Protein AF-A0A7S2GGU4-F1 (afdb_monomer_lite)

InterPro domains:
  IPR020796 Origin recognition complex, subunit 5 [PTHR12705] (15-151)
  IPR047088 Origin recognition complex subunit 5, C-terminal [PF14630] (107-143)
  IPR048866 ORC5, lid domain [PF21639] (20-65)

Secondary structure (DSSP, 8-state):
----------PPPTTHHHHHHHHHHHHHHHTTT---HHHHHHHHHHHHHHHHHHHHTTSS-TT-HHHHHHHHHHHHHHHHHTTT-TTTT--HHHHTTTSSS-S-----HHHHHHHHHHHHHHHS-HHHHHHHH--S------------------

Sequence (154 aa):
MADGDSATAIKRPAHADAFEAFVGKVVDLFVDVCRDTHELRYQCRQLFPAYLQPALDGALAIDDVRGLDTAMHATFKSAIRRVYGRDGLQPEEETAAVSGSGASLQLPVQAQWLLLASYLASRLPARADVTLFSHAPRKPSRKGSGPRKTKLVA

Structure (mmCIF, N/CA/C/O backbone):
data_AF-A0A7S2GGU4-F1
#
_entry.id   AF-A0A7S2GGU4-F1
#
loop_
_atom_site.group_PDB
_atom_site.id
_atom_site.type_symbol
_atom_site.label_atom_id
_atom_site.label_alt_id
_atom_site.label_comp_id
_atom_site.label_asym_id
_atom_site.label_entity_id
_atom_site.label_seq_id
_atom_site.pdbx_PDB_ins_code
_atom_site.Cartn_x
_atom_site.Cartn_y
_atom_site.Cartn_z
_atom_site.occupancy
_atom_site.B_iso_or_equiv
_atom_site.auth_seq_id
_atom_site.auth_comp_id
_at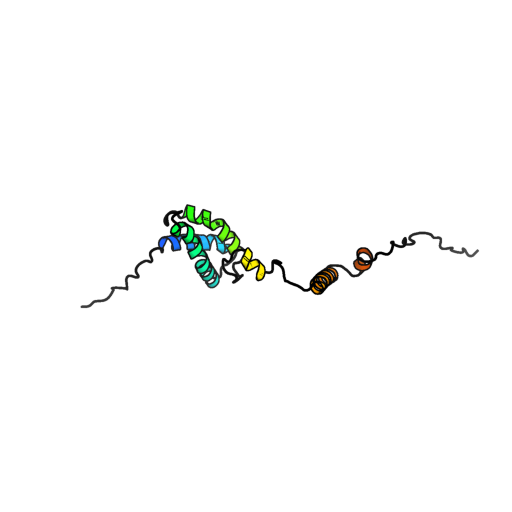om_site.auth_asym_id
_atom_site.auth_atom_id
_atom_site.pdbx_PDB_model_num
ATOM 1 N N . MET A 1 1 ? -15.805 -21.143 54.727 1.00 39.19 1 MET A N 1
ATOM 2 C CA . MET A 1 1 ? -15.132 -21.984 53.714 1.00 39.19 1 MET A CA 1
ATOM 3 C C . MET A 1 1 ? -15.358 -21.292 52.383 1.00 39.19 1 MET A C 1
ATOM 5 O O . MET A 1 1 ? -16.451 -21.391 51.853 1.00 39.19 1 MET A O 1
ATOM 9 N N . ALA A 1 2 ? -14.542 -20.264 52.145 1.00 42.22 2 ALA A N 1
ATOM 10 C CA . ALA A 1 2 ? -13.390 -20.272 51.226 1.00 42.22 2 ALA A CA 1
ATOM 11 C C . ALA A 1 2 ? -13.889 -19.876 49.823 1.00 42.22 2 ALA A C 1
ATOM 13 O O . ALA A 1 2 ? -14.567 -20.658 49.173 1.00 42.22 2 ALA A O 1
ATOM 14 N N . ASP A 1 3 ? -13.913 -18.578 49.521 1.00 45.31 3 ASP A N 1
ATOM 15 C CA . ASP A 1 3 ? -12.799 -17.798 48.944 1.00 45.31 3 ASP A CA 1
ATOM 16 C C . ASP A 1 3 ? -12.420 -18.260 47.535 1.00 45.31 3 ASP A C 1
ATOM 18 O O . ASP A 1 3 ? -11.967 -19.385 47.346 1.00 45.31 3 ASP A O 1
ATOM 22 N N . GLY A 1 4 ? -12.515 -17.325 46.584 1.00 49.12 4 GLY A N 1
ATOM 23 C CA . GLY A 1 4 ? -11.696 -17.348 45.375 1.00 49.12 4 GLY A CA 1
ATOM 24 C C . GLY A 1 4 ? -12.439 -17.563 44.062 1.00 49.12 4 GLY A C 1
ATOM 25 O O . GLY A 1 4 ? -12.258 -18.597 43.437 1.00 49.12 4 GLY A O 1
ATOM 26 N N . ASP A 1 5 ? -13.178 -16.555 43.593 1.00 43.56 5 ASP A N 1
ATOM 27 C CA . ASP A 1 5 ? -13.301 -16.345 42.141 1.00 43.56 5 ASP A CA 1
ATOM 28 C C . ASP A 1 5 ? -13.422 -14.850 41.799 1.00 43.56 5 ASP A C 1
ATOM 30 O O . ASP A 1 5 ? -14.307 -14.382 41.090 1.00 43.56 5 ASP A O 1
ATOM 34 N N . SER A 1 6 ? -12.512 -14.047 42.354 1.00 49.28 6 SER A N 1
ATOM 35 C CA . SER A 1 6 ? -12.197 -12.724 41.817 1.00 49.28 6 SER A CA 1
ATOM 36 C C . SER A 1 6 ? -11.213 -12.898 40.659 1.00 49.28 6 SER A C 1
ATOM 38 O O . SER A 1 6 ? -10.060 -12.470 40.724 1.00 49.28 6 SER A O 1
ATOM 40 N N . ALA A 1 7 ? -11.675 -13.557 39.590 1.00 49.94 7 ALA A N 1
ATOM 41 C CA . ALA A 1 7 ? -11.008 -13.526 38.301 1.00 49.94 7 ALA A CA 1
ATOM 42 C C . ALA A 1 7 ? -10.774 -12.053 37.956 1.00 49.94 7 ALA A C 1
ATOM 44 O O . ALA A 1 7 ? -11.713 -11.265 37.842 1.00 49.94 7 ALA A O 1
ATOM 45 N N . THR A 1 8 ? -9.499 -11.679 37.908 1.00 52.06 8 THR A N 1
ATOM 46 C CA . THR A 1 8 ? -8.987 -10.339 37.635 1.00 52.06 8 THR A CA 1
ATOM 47 C C . THR A 1 8 ? -9.872 -9.630 36.616 1.00 52.06 8 THR A C 1
ATOM 49 O O . THR A 1 8 ? -9.857 -9.990 35.440 1.00 52.06 8 THR A O 1
ATOM 52 N N . ALA A 1 9 ? -10.661 -8.650 37.061 1.00 55.81 9 ALA A N 1
ATOM 53 C CA . ALA A 1 9 ? -11.451 -7.809 36.178 1.00 55.81 9 ALA A CA 1
ATOM 54 C C . ALA A 1 9 ? -10.471 -7.015 35.308 1.00 55.81 9 ALA A C 1
ATOM 56 O O . ALA A 1 9 ? -9.973 -5.960 35.707 1.00 55.81 9 ALA A O 1
ATOM 57 N N . ILE A 1 10 ? -10.115 -7.576 34.151 1.00 66.31 10 ILE A N 1
ATOM 58 C CA . ILE A 1 10 ? -9.270 -6.924 33.159 1.00 66.31 10 ILE A CA 1
ATOM 59 C C . ILE A 1 10 ? -10.021 -5.656 32.770 1.00 66.31 10 ILE A C 1
ATOM 61 O O . ILE A 1 10 ? -11.070 -5.707 32.129 1.00 66.31 10 ILE A O 1
ATOM 65 N N . LYS A 1 11 ? -9.518 -4.513 33.239 1.00 74.25 11 LYS A N 1
ATOM 66 C CA . LYS A 1 11 ? -10.115 -3.209 32.978 1.00 74.25 11 LYS A CA 1
ATOM 67 C C . LYS A 1 11 ? -10.199 -3.036 31.462 1.00 74.25 11 LYS A C 1
ATOM 69 O O . LYS A 1 11 ? -9.166 -3.040 30.790 1.00 74.25 11 LYS A O 1
ATOM 74 N N . ARG A 1 12 ? -11.423 -2.939 30.931 1.00 72.94 12 ARG A N 1
ATOM 75 C CA . ARG A 1 12 ? -11.661 -2.809 29.488 1.00 72.94 12 ARG A CA 1
ATOM 76 C C . ARG A 1 12 ? -10.892 -1.577 28.984 1.00 72.94 12 ARG A C 1
ATOM 78 O O . ARG A 1 12 ? -11.016 -0.511 29.594 1.00 72.94 12 ARG A O 1
ATOM 85 N N . PRO A 1 13 ? -10.049 -1.708 27.945 1.00 79.81 13 PRO A N 1
ATOM 86 C CA . PRO A 1 13 ? -9.289 -0.575 27.439 1.00 79.81 13 PRO A CA 1
ATOM 87 C C . PRO A 1 13 ? -10.240 0.486 26.872 1.00 79.81 13 PRO A C 1
ATOM 89 O O . PRO A 1 13 ? -11.290 0.152 26.329 1.00 79.81 13 PRO A O 1
ATOM 92 N N . ALA A 1 14 ? -9.862 1.762 26.981 1.00 76.31 14 ALA A N 1
ATOM 93 C CA . ALA A 1 14 ? -10.722 2.901 26.635 1.00 76.31 14 ALA A CA 1
ATOM 94 C C . ALA A 1 14 ? -11.235 2.889 25.181 1.00 76.31 14 ALA A C 1
ATOM 96 O O . ALA A 1 14 ? -12.283 3.451 24.897 1.00 76.31 14 ALA A O 1
ATOM 97 N N . HIS A 1 15 ? -10.515 2.223 24.273 1.00 82.38 15 HIS A N 1
ATOM 98 C CA . HIS A 1 15 ? -10.855 2.126 22.850 1.00 82.38 15 HIS A CA 1
ATOM 99 C C . HIS A 1 15 ? -11.273 0.709 22.428 1.00 82.38 15 HIS A C 1
ATOM 101 O O . HIS A 1 15 ? -11.162 0.365 21.254 1.00 82.38 15 HIS A O 1
ATOM 107 N N . ALA A 1 16 ? -11.708 -0.136 23.371 1.00 85.94 16 ALA A N 1
ATOM 108 C CA . ALA A 1 16 ? -12.088 -1.522 23.085 1.00 85.94 16 ALA A CA 1
ATOM 109 C C . ALA A 1 16 ? -13.217 -1.616 22.050 1.00 85.94 16 ALA A C 1
ATOM 111 O O . ALA A 1 16 ? -13.122 -2.404 21.116 1.00 85.94 16 ALA A O 1
ATOM 112 N N . ASP A 1 17 ? -14.248 -0.787 22.203 1.00 86.19 17 ASP A N 1
ATOM 113 C CA . ASP A 1 17 ? -15.457 -0.851 21.375 1.00 86.19 17 ASP A CA 1
ATOM 114 C C . ASP A 1 17 ? -15.168 -0.366 19.947 1.00 86.19 17 ASP A C 1
ATOM 116 O O . ASP A 1 17 ? -15.562 -0.996 18.965 1.00 86.19 17 ASP A O 1
ATOM 120 N N . ALA A 1 18 ? -14.367 0.697 19.825 1.00 85.38 18 ALA A N 1
ATOM 121 C CA . ALA A 1 18 ? -13.870 1.180 18.541 1.00 85.38 18 ALA A CA 1
ATOM 122 C C . ALA A 1 18 ? -12.962 0.147 17.850 1.00 85.38 18 ALA A C 1
ATOM 124 O O . ALA A 1 18 ? -13.045 -0.030 16.636 1.00 85.38 18 ALA A O 1
ATOM 125 N N . PHE A 1 19 ? -12.116 -0.557 18.612 1.00 90.25 19 PHE A N 1
ATOM 126 C CA . PHE A 1 19 ? -11.257 -1.613 18.078 1.00 90.25 19 PHE A CA 1
ATOM 127 C C . PHE A 1 19 ? -12.062 -2.820 17.587 1.00 90.25 19 PHE A C 1
ATOM 129 O O . PHE A 1 19 ? -11.756 -3.356 16.529 1.00 90.25 19 PHE A O 1
ATOM 136 N N . GLU A 1 20 ? -13.106 -3.230 18.306 1.00 90.69 20 GLU A N 1
ATOM 137 C CA . GLU A 1 20 ? -13.967 -4.351 17.911 1.00 90.69 20 GLU A CA 1
ATOM 138 C C . GLU A 1 20 ? -14.696 -4.061 16.589 1.00 90.69 20 GLU A C 1
ATOM 140 O O . GLU A 1 20 ? -14.643 -4.867 15.656 1.00 90.69 20 GLU A O 1
ATOM 145 N N . ALA A 1 21 ? -15.275 -2.862 16.458 1.00 89.94 21 ALA A N 1
ATOM 146 C CA . ALA A 1 21 ? -15.903 -2.413 15.216 1.00 89.94 21 ALA A CA 1
ATOM 147 C C . ALA A 1 21 ? -14.899 -2.286 14.053 1.00 89.94 21 ALA A C 1
ATOM 149 O O . ALA A 1 21 ? -15.217 -2.627 12.912 1.00 89.94 21 ALA A O 1
ATOM 150 N N . PHE A 1 22 ? -13.682 -1.815 14.340 1.00 91.69 22 PHE A N 1
ATOM 151 C CA . PHE A 1 22 ? -12.592 -1.718 13.371 1.00 91.69 22 PHE A CA 1
ATOM 152 C C . PHE A 1 22 ? -12.135 -3.098 12.879 1.00 91.69 22 PHE A C 1
ATOM 154 O O . PHE A 1 22 ? -12.026 -3.311 11.674 1.00 91.69 22 PHE A O 1
ATOM 161 N N . VAL A 1 23 ? -11.904 -4.051 13.788 1.00 92.81 23 VAL A N 1
ATOM 162 C CA . VAL A 1 23 ? -11.443 -5.402 13.433 1.00 92.81 23 VAL A CA 1
ATOM 163 C C . VAL A 1 23 ? -12.462 -6.112 12.553 1.00 92.81 23 VAL A C 1
ATOM 165 O O . VAL A 1 23 ? -12.057 -6.709 11.559 1.00 92.81 23 VAL A O 1
ATOM 168 N N . GLY A 1 24 ? -13.760 -6.006 12.863 1.00 91.75 24 GLY A N 1
ATOM 169 C CA . GLY A 1 24 ? -14.815 -6.572 12.016 1.00 91.75 24 GLY A CA 1
ATOM 170 C C . GLY A 1 24 ? -14.694 -6.101 10.564 1.00 91.75 24 GLY A C 1
ATOM 1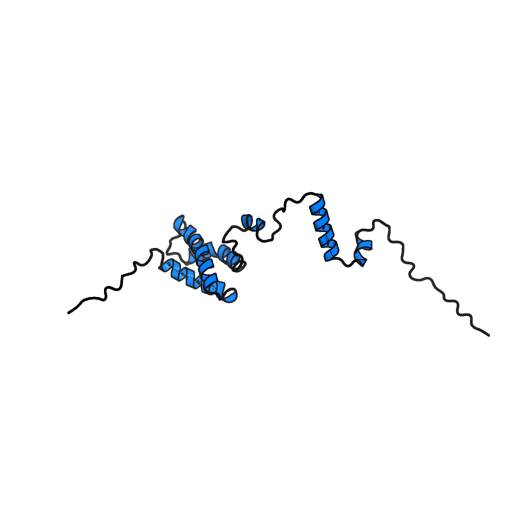71 O O . GLY A 1 24 ? -14.625 -6.915 9.647 1.00 91.75 24 GLY A O 1
ATOM 172 N N . LYS A 1 25 ? -14.523 -4.792 10.357 1.00 90.75 25 LYS A N 1
ATOM 173 C CA . LYS A 1 25 ? -14.368 -4.215 9.012 1.00 90.75 25 LYS A CA 1
ATOM 174 C C . LYS A 1 25 ? -13.068 -4.598 8.334 1.00 90.75 25 LYS A C 1
ATOM 176 O O . LYS A 1 25 ? -13.069 -4.851 7.135 1.00 90.75 25 LYS A O 1
ATOM 181 N N . VAL A 1 26 ? -11.955 -4.627 9.068 1.00 91.44 26 VAL A N 1
ATOM 182 C CA . VAL A 1 26 ? -10.668 -5.054 8.502 1.00 91.44 26 VAL A CA 1
ATOM 183 C C . VAL A 1 26 ? -10.763 -6.494 8.017 1.00 91.44 26 VAL A C 1
ATOM 185 O O . VAL A 1 26 ? -10.299 -6.788 6.921 1.00 91.44 26 VAL A O 1
ATOM 188 N N . VAL A 1 27 ? -11.393 -7.384 8.783 1.00 92.50 27 VAL A N 1
ATOM 189 C CA . VAL A 1 27 ? -11.592 -8.773 8.358 1.00 92.50 27 VAL A CA 1
ATOM 190 C C . VAL A 1 27 ? -12.459 -8.829 7.101 1.00 92.50 27 VAL A C 1
ATOM 192 O O . VAL A 1 27 ? -12.036 -9.448 6.127 1.00 92.50 27 VAL A O 1
ATOM 195 N N . ASP A 1 28 ? -13.594 -8.127 7.074 1.00 91.94 28 ASP A N 1
ATOM 196 C CA . ASP A 1 28 ? -14.484 -8.090 5.905 1.00 91.94 28 ASP A CA 1
ATOM 197 C C . ASP A 1 28 ? -13.783 -7.550 4.645 1.00 91.94 28 ASP A C 1
ATOM 199 O O . ASP A 1 28 ? -13.991 -8.055 3.545 1.00 91.94 28 ASP A O 1
ATOM 203 N N . LEU A 1 29 ? -12.912 -6.548 4.796 1.00 91.19 29 LEU A N 1
ATOM 204 C CA . LEU A 1 29 ? -12.159 -5.944 3.694 1.00 91.19 29 LEU A CA 1
ATOM 205 C C . LEU A 1 29 ? -10.986 -6.810 3.210 1.00 91.19 29 LEU A C 1
ATOM 207 O O . LEU A 1 29 ? -10.658 -6.789 2.024 1.00 91.19 29 LEU A O 1
ATOM 211 N N . PHE A 1 30 ? -10.314 -7.530 4.113 1.00 90.44 30 PHE A N 1
ATOM 212 C CA . PHE A 1 30 ? -9.076 -8.252 3.801 1.00 90.44 30 PHE A CA 1
ATOM 213 C C . PHE A 1 30 ? -9.292 -9.741 3.506 1.00 90.44 30 PHE A C 1
ATOM 215 O O . PHE A 1 30 ? -8.381 -10.356 2.956 1.00 90.44 30 PHE A O 1
ATOM 222 N N . VAL A 1 31 ? -10.458 -10.328 3.805 1.00 90.62 31 VAL A N 1
ATOM 223 C CA . VAL A 1 31 ? -10.714 -11.782 3.684 1.00 90.62 31 VAL A CA 1
ATOM 224 C C . VAL A 1 31 ? -10.448 -12.361 2.285 1.00 90.62 31 VAL A C 1
ATOM 226 O O . VAL A 1 31 ? -10.056 -13.530 2.153 1.00 90.62 31 VAL A O 1
ATOM 229 N N . ASP A 1 32 ? -10.619 -11.541 1.248 1.00 89.75 32 ASP A N 1
ATOM 230 C CA . ASP A 1 32 ? -10.389 -11.922 -0.147 1.00 89.75 32 ASP A CA 1
ATOM 231 C C . ASP A 1 32 ? -8.904 -11.919 -0.535 1.00 89.75 32 ASP A C 1
ATOM 233 O O . ASP A 1 32 ? -8.507 -12.625 -1.461 1.00 89.75 32 ASP A O 1
ATOM 237 N N . VAL A 1 33 ? -8.069 -11.153 0.176 1.00 90.88 33 VAL A N 1
ATOM 238 C CA . VAL A 1 33 ? -6.649 -10.944 -0.157 1.00 90.88 33 VAL A CA 1
ATOM 239 C C . VAL A 1 33 ? -5.714 -11.647 0.827 1.00 90.88 33 VAL A C 1
ATOM 241 O O . VAL A 1 33 ? -4.682 -12.175 0.419 1.00 90.88 33 VAL A O 1
ATOM 244 N N . CYS A 1 34 ? -6.062 -11.688 2.113 1.00 89.94 34 CYS A N 1
ATOM 245 C CA . CYS A 1 34 ? -5.237 -12.260 3.169 1.00 89.94 34 CYS A CA 1
ATOM 246 C C . CYS A 1 34 ? -6.083 -13.000 4.208 1.00 89.94 34 CYS A C 1
ATOM 248 O O . CYS A 1 34 ? -6.978 -12.438 4.834 1.00 89.94 34 CYS A O 1
ATOM 250 N N . ARG A 1 35 ? -5.741 -14.273 4.430 1.00 91.38 35 ARG A N 1
ATOM 251 C CA . ARG A 1 35 ? -6.349 -15.141 5.455 1.00 91.38 35 ARG A CA 1
ATOM 252 C C . ARG A 1 35 ? -5.364 -15.550 6.551 1.00 91.38 35 ARG A C 1
ATOM 254 O O . ARG A 1 35 ? -5.702 -16.353 7.415 1.00 91.38 35 ARG A O 1
ATOM 261 N N . ASP A 1 36 ? -4.143 -15.021 6.503 1.00 91.94 36 ASP A N 1
ATOM 262 C CA . ASP A 1 36 ? -3.129 -15.246 7.528 1.00 91.94 36 ASP A CA 1
ATOM 263 C C . ASP A 1 36 ? -3.404 -14.339 8.733 1.00 91.94 36 ASP A C 1
ATOM 265 O O . ASP A 1 36 ? -3.417 -13.111 8.631 1.00 91.94 36 ASP A O 1
ATOM 269 N N . THR A 1 37 ? -3.622 -14.953 9.894 1.00 90.88 37 THR A N 1
ATOM 270 C CA . THR A 1 37 ? -3.927 -14.245 11.139 1.00 90.88 37 THR A CA 1
ATOM 271 C C . THR A 1 37 ? -2.743 -13.440 11.661 1.00 90.88 37 THR A C 1
ATOM 273 O O . THR A 1 37 ? -2.948 -12.397 12.285 1.00 90.88 37 THR A O 1
ATOM 276 N N . HIS A 1 38 ? -1.507 -13.877 11.403 1.00 91.19 38 HIS A N 1
ATOM 277 C CA . HIS A 1 38 ? -0.318 -13.137 11.811 1.00 91.19 38 HIS A CA 1
ATOM 278 C C . HIS A 1 38 ? -0.184 -11.846 11.001 1.00 91.19 38 HIS A C 1
ATOM 280 O O . HIS A 1 38 ? 0.111 -10.787 11.561 1.00 91.19 38 HIS A O 1
ATOM 286 N N . GLU A 1 39 ? -0.460 -11.924 9.701 1.00 90.19 39 GLU A N 1
ATOM 287 C CA . GLU A 1 39 ? -0.425 -10.760 8.822 1.00 90.19 39 GLU A CA 1
ATOM 288 C C . GLU A 1 39 ? -1.577 -9.800 9.132 1.00 90.19 39 GLU A C 1
ATOM 290 O O . GLU A 1 39 ? -1.344 -8.616 9.348 1.00 90.19 39 GLU A O 1
ATOM 295 N N . LEU A 1 40 ? -2.805 -10.301 9.306 1.00 91.00 40 LEU A N 1
ATOM 296 C CA . LEU A 1 40 ? -3.936 -9.466 9.731 1.00 91.00 40 LEU A CA 1
ATOM 297 C C . LEU A 1 40 ? -3.654 -8.754 11.061 1.00 91.00 40 LEU A C 1
ATOM 299 O O . LEU A 1 40 ? -3.945 -7.569 11.208 1.00 91.00 40 LEU A O 1
ATOM 303 N N . ARG A 1 41 ? -3.020 -9.439 12.020 1.00 91.81 41 ARG A N 1
ATOM 304 C CA . ARG A 1 41 ? -2.598 -8.822 13.285 1.00 91.81 41 ARG A CA 1
ATOM 305 C C . ARG A 1 41 ? -1.583 -7.701 13.065 1.00 91.81 41 ARG A C 1
ATOM 307 O O . ARG A 1 41 ? -1.670 -6.670 13.735 1.00 91.81 41 ARG A O 1
ATOM 314 N N . TYR A 1 42 ? -0.619 -7.899 12.169 1.00 90.38 42 TYR A N 1
ATOM 315 C CA . TYR A 1 42 ? 0.347 -6.865 11.808 1.00 90.38 42 TYR A CA 1
ATOM 316 C C . TYR A 1 42 ? -0.348 -5.660 11.159 1.00 90.38 42 TYR A C 1
ATOM 318 O O . TYR A 1 42 ? -0.150 -4.535 11.618 1.00 90.38 42 TYR A O 1
ATOM 326 N N . GLN A 1 43 ? -1.232 -5.892 10.187 1.00 89.94 43 GLN A N 1
ATOM 327 C CA . GLN A 1 43 ? -1.991 -4.838 9.511 1.00 89.94 43 GLN A CA 1
ATOM 328 C C . GLN A 1 43 ? -2.865 -4.044 10.487 1.00 89.94 43 GLN A C 1
ATOM 330 O O . GLN A 1 43 ? -2.801 -2.816 10.507 1.00 89.94 43 GLN A O 1
ATOM 335 N N . CYS A 1 44 ? -3.599 -4.716 11.381 1.00 91.31 44 CYS A N 1
ATOM 336 C CA . CYS A 1 44 ? -4.380 -4.055 12.430 1.00 91.31 44 CYS A CA 1
ATOM 337 C C . CYS A 1 44 ? -3.511 -3.162 13.323 1.00 91.31 44 CYS A C 1
ATOM 339 O O . CYS A 1 44 ? -3.924 -2.064 13.686 1.00 91.31 44 CYS A O 1
ATOM 341 N N . ARG A 1 45 ? -2.291 -3.601 13.660 1.00 90.44 45 ARG A N 1
ATOM 342 C CA . ARG A 1 45 ? -1.361 -2.811 14.479 1.00 90.44 45 ARG A CA 1
ATOM 343 C C . ARG A 1 45 ? -0.900 -1.531 13.776 1.00 90.44 45 ARG A C 1
ATOM 345 O O . ARG A 1 45 ? -0.655 -0.544 14.462 1.00 90.44 45 ARG A O 1
ATOM 352 N N . GLN A 1 46 ? -0.779 -1.547 12.450 1.00 89.50 46 GLN A N 1
ATOM 353 C CA . GLN A 1 46 ? -0.408 -0.368 11.662 1.00 89.50 46 GLN A CA 1
ATOM 354 C C . GLN A 1 46 ? -1.606 0.562 11.435 1.00 89.50 46 GLN A C 1
ATOM 356 O O . GLN A 1 46 ? -1.504 1.768 11.632 1.00 89.50 46 GLN A O 1
ATOM 361 N N . LEU A 1 47 ? -2.750 -0.002 11.046 1.00 90.88 47 LEU A N 1
ATOM 362 C CA . LEU A 1 47 ? -3.943 0.737 10.625 1.00 90.88 47 LEU A CA 1
ATOM 363 C C . LEU A 1 47 ? -4.720 1.354 11.785 1.00 90.88 47 LEU A C 1
ATOM 365 O O . LEU A 1 47 ? -5.309 2.415 11.616 1.00 90.88 47 LEU A O 1
ATOM 369 N N . PHE A 1 48 ? -4.716 0.732 12.963 1.00 91.25 48 PHE A N 1
ATOM 370 C CA . PHE A 1 48 ? -5.525 1.210 14.081 1.00 91.25 48 PHE A CA 1
ATOM 371 C C . PHE A 1 48 ? -5.121 2.607 14.604 1.00 91.25 48 PHE A C 1
ATOM 373 O O . PHE A 1 48 ? -6.009 3.435 14.806 1.00 91.25 48 PHE A O 1
ATOM 380 N N . PRO A 1 49 ? -3.825 2.947 14.763 1.00 89.62 49 PRO A N 1
ATOM 381 C CA . PRO A 1 49 ? -3.415 4.317 15.077 1.00 89.62 49 PRO A CA 1
ATOM 382 C C . PRO A 1 49 ? -3.874 5.345 14.035 1.00 89.62 49 PRO A C 1
ATOM 384 O O . PRO A 1 49 ? -4.356 6.413 14.403 1.00 89.62 49 PRO A O 1
ATOM 387 N N . ALA A 1 50 ? -3.768 5.010 12.744 1.00 88.44 50 ALA A N 1
ATOM 388 C CA . ALA A 1 50 ? -4.230 5.872 11.655 1.00 88.44 50 ALA A CA 1
ATOM 389 C C . ALA A 1 50 ? -5.760 6.019 11.646 1.00 88.44 50 ALA A C 1
ATOM 391 O O . ALA A 1 50 ? -6.274 7.096 11.365 1.00 88.44 50 ALA A O 1
ATOM 392 N N . TYR A 1 51 ? -6.484 4.965 12.025 1.00 90.19 51 TYR A N 1
ATOM 393 C CA . TYR A 1 51 ? -7.934 4.992 12.175 1.00 90.19 51 TYR A CA 1
ATOM 394 C C . TYR A 1 51 ? -8.387 5.928 13.297 1.00 90.19 51 TYR A C 1
ATOM 396 O O . TYR A 1 51 ? -9.397 6.601 13.144 1.00 90.19 51 TYR A O 1
ATOM 404 N N . LEU A 1 52 ? -7.632 6.031 14.393 1.00 89.88 52 LEU A N 1
ATOM 405 C CA . LEU A 1 52 ? -7.968 6.921 15.508 1.00 89.88 52 LEU A CA 1
ATOM 406 C C . LEU A 1 52 ? -7.523 8.375 15.313 1.00 89.88 52 LEU A C 1
ATOM 408 O O . LEU A 1 52 ? -8.035 9.240 16.020 1.00 89.88 52 LEU A O 1
ATOM 412 N N . GLN A 1 53 ? -6.607 8.664 14.383 1.00 87.88 53 GLN A N 1
ATOM 413 C CA . GLN A 1 53 ? -6.107 10.026 14.130 1.00 87.88 53 GLN A CA 1
ATOM 414 C C . GLN A 1 53 ? -7.225 11.079 14.016 1.00 87.88 53 GLN A C 1
ATOM 416 O O . GLN A 1 53 ? -7.187 12.037 14.783 1.00 87.88 53 GLN A O 1
ATOM 421 N N . PRO A 1 54 ? -8.288 10.886 13.207 1.00 87.31 54 PRO A N 1
ATOM 422 C CA . PRO A 1 54 ? -9.353 11.884 13.077 1.00 87.31 54 PRO A CA 1
ATOM 423 C C . PRO A 1 54 ? -10.127 12.140 14.377 1.00 87.31 54 PRO A C 1
ATOM 425 O O . PRO A 1 54 ? -10.658 13.232 14.583 1.00 87.31 54 PRO A O 1
ATOM 428 N N . ALA A 1 55 ? -10.204 11.136 15.256 1.00 87.00 55 ALA A N 1
ATOM 429 C CA . ALA A 1 55 ? -10.841 11.275 16.559 1.00 87.00 55 ALA A CA 1
ATOM 430 C C . ALA A 1 55 ? -9.926 11.962 17.582 1.00 87.00 55 ALA A C 1
ATOM 432 O O . ALA A 1 55 ? -10.398 12.732 18.416 1.00 87.00 55 ALA A O 1
ATOM 433 N N . LEU A 1 56 ? -8.614 11.716 17.504 1.00 85.56 56 LEU A N 1
ATOM 434 C CA . LEU A 1 56 ? -7.612 12.393 18.331 1.00 85.56 56 LEU A CA 1
ATOM 435 C C . LEU A 1 56 ? -7.462 13.871 17.954 1.00 85.56 56 LEU A C 1
ATOM 437 O O . LEU A 1 56 ? -7.300 14.708 18.838 1.00 85.56 56 LEU A O 1
ATOM 441 N N . ASP A 1 57 ? -7.592 14.191 16.668 1.00 87.06 57 ASP A N 1
ATOM 442 C CA . ASP A 1 57 ? -7.560 15.562 16.149 1.00 87.06 57 ASP A CA 1
ATOM 443 C C . ASP A 1 57 ? -8.848 16.346 16.467 1.00 87.06 57 ASP A C 1
ATOM 445 O O . ASP A 1 57 ? -8.950 17.540 16.182 1.00 87.06 57 ASP A O 1
ATOM 449 N N . GLY A 1 58 ? -9.850 15.686 17.063 1.00 83.75 58 GLY A N 1
ATOM 450 C CA . GLY A 1 58 ? -11.132 16.285 17.436 1.00 83.75 58 GLY A CA 1
ATOM 451 C C . GLY A 1 58 ? -12.065 16.568 16.256 1.00 83.75 58 GLY A C 1
ATOM 452 O O . GLY A 1 58 ? -13.088 17.225 16.439 1.00 83.75 58 GLY A O 1
ATOM 453 N N . ALA A 1 59 ? -11.738 16.083 15.053 1.00 82.88 59 ALA A N 1
ATOM 454 C CA . ALA A 1 59 ? -12.566 16.255 13.860 1.00 82.88 59 ALA A CA 1
ATOM 455 C C . ALA A 1 59 ? -13.808 15.347 13.874 1.00 82.88 59 ALA A C 1
ATOM 457 O O . ALA A 1 59 ? -14.845 15.707 13.319 1.00 82.88 59 ALA A O 1
ATOM 458 N N . LEU A 1 60 ? -13.702 14.176 14.509 1.00 85.56 60 LEU A N 1
ATOM 459 C CA . LEU A 1 60 ? -14.756 13.166 14.610 1.00 85.56 60 LEU A CA 1
ATOM 460 C C . LEU A 1 60 ? -14.889 12.665 16.052 1.00 85.56 60 LEU A C 1
ATOM 462 O O . LEU A 1 60 ? -13.916 12.606 16.800 1.00 85.56 60 LEU A O 1
ATOM 466 N N . ALA A 1 61 ? -16.099 12.270 16.448 1.00 81.62 61 ALA A N 1
ATOM 467 C CA . ALA A 1 61 ? -16.290 11.553 17.704 1.00 81.62 61 ALA A CA 1
ATOM 468 C C . ALA A 1 61 ? -15.759 10.116 17.573 1.00 81.62 61 ALA A C 1
ATOM 470 O O . ALA A 1 61 ? -15.902 9.498 16.520 1.00 81.62 61 ALA A O 1
ATOM 471 N N . ILE A 1 62 ? -15.210 9.555 18.655 1.00 79.12 62 ILE A N 1
ATOM 472 C CA . ILE A 1 62 ? -14.757 8.148 18.698 1.00 79.12 62 ILE A CA 1
ATOM 473 C C . ILE A 1 62 ? -15.920 7.186 18.394 1.00 79.12 62 ILE A C 1
ATOM 475 O O . ILE A 1 62 ? -15.718 6.131 17.794 1.00 79.12 62 ILE A O 1
ATOM 479 N N . ASP A 1 63 ? -17.138 7.589 18.760 1.00 81.38 63 ASP A N 1
ATOM 480 C CA . ASP A 1 63 ? -18.364 6.819 18.551 1.00 81.38 63 ASP A CA 1
ATOM 481 C C . ASP A 1 63 ? -18.909 6.926 17.115 1.00 81.38 63 ASP A C 1
ATOM 483 O O . ASP A 1 63 ? -19.766 6.131 16.722 1.00 81.38 63 ASP A O 1
ATOM 487 N N . ASP A 1 64 ? -18.423 7.875 16.300 1.00 84.94 64 ASP A N 1
ATOM 488 C CA . ASP A 1 64 ? -18.836 8.005 14.898 1.00 84.94 64 ASP A CA 1
ATOM 489 C C . ASP A 1 64 ? -18.066 7.031 13.999 1.00 84.94 64 ASP A C 1
ATOM 491 O O . ASP A 1 64 ? -17.201 7.387 13.192 1.00 84.94 64 ASP A O 1
ATOM 495 N N . VAL A 1 65 ? -18.419 5.755 14.139 1.00 83.38 65 VAL A N 1
ATOM 496 C CA . VAL A 1 65 ? -17.778 4.652 13.422 1.00 83.38 65 VAL A CA 1
ATOM 497 C C . VAL A 1 65 ? -17.908 4.805 11.899 1.00 83.38 65 VAL A C 1
ATOM 499 O O . VAL A 1 65 ? -17.023 4.385 11.160 1.00 83.38 65 VAL A O 1
ATOM 502 N N . ARG A 1 66 ? -19.000 5.408 11.407 1.00 85.12 66 ARG A N 1
ATOM 503 C CA . ARG A 1 66 ? -19.222 5.599 9.964 1.00 85.12 66 ARG A CA 1
ATOM 504 C C . ARG A 1 66 ? -18.340 6.713 9.409 1.00 85.12 66 ARG A C 1
ATOM 506 O O . ARG A 1 66 ? -17.749 6.535 8.346 1.00 85.12 66 ARG A O 1
ATOM 513 N N . GLY A 1 67 ? -18.228 7.834 10.124 1.00 84.94 67 GLY A N 1
ATOM 514 C CA . GLY A 1 67 ? -17.330 8.924 9.747 1.00 84.94 67 GLY A CA 1
ATOM 515 C C . GLY A 1 67 ? -15.873 8.461 9.681 1.00 84.94 67 GLY A C 1
ATOM 516 O O . GLY A 1 67 ? -15.195 8.680 8.673 1.00 84.94 67 GLY A O 1
ATOM 517 N N . LEU A 1 68 ? -15.428 7.712 10.693 1.00 85.94 68 LEU A N 1
ATOM 518 C CA . LEU A 1 68 ? -14.081 7.135 10.757 1.00 85.94 68 LEU A CA 1
ATOM 519 C C . LEU A 1 68 ? -13.775 6.192 9.580 1.00 85.94 68 LEU A C 1
ATOM 521 O O . LEU A 1 68 ? -12.710 6.301 8.968 1.00 85.94 68 LEU A O 1
ATOM 525 N N . ASP A 1 69 ? -14.716 5.324 9.190 1.00 86.31 69 ASP A N 1
ATOM 526 C CA . ASP A 1 69 ? -14.524 4.446 8.026 1.00 86.31 69 ASP A CA 1
ATOM 527 C C . ASP A 1 69 ? -14.338 5.224 6.733 1.00 86.31 69 ASP A C 1
ATOM 529 O O . ASP A 1 69 ? -13.475 4.894 5.919 1.00 86.31 69 ASP A O 1
ATOM 533 N N . THR A 1 70 ? -15.175 6.242 6.522 1.00 88.44 70 THR A N 1
ATOM 534 C CA . THR A 1 70 ? -15.140 7.021 5.283 1.00 88.44 70 THR A CA 1
ATOM 535 C C . THR A 1 70 ? -13.830 7.787 5.148 1.00 88.44 70 THR A C 1
ATOM 537 O O . THR A 1 70 ? -13.261 7.820 4.057 1.00 88.44 70 THR A O 1
ATOM 540 N N . ALA A 1 71 ? -13.300 8.309 6.259 1.00 87.38 71 ALA A N 1
ATOM 541 C CA . ALA A 1 71 ? -11.989 8.947 6.304 1.00 87.38 71 ALA A CA 1
ATOM 542 C C . ALA A 1 71 ? -10.849 7.952 6.007 1.00 87.38 71 ALA A C 1
ATOM 544 O O . ALA A 1 71 ? -9.900 8.282 5.298 1.00 87.38 71 ALA A O 1
ATOM 545 N N . MET A 1 72 ? -10.958 6.713 6.499 1.00 89.06 72 MET A N 1
ATOM 546 C CA . MET A 1 72 ? -9.934 5.673 6.329 1.00 89.06 72 MET A CA 1
ATOM 547 C C . MET A 1 72 ? -10.052 4.827 5.065 1.00 89.06 72 MET A C 1
ATOM 549 O O . MET A 1 72 ? -9.134 4.068 4.748 1.00 89.06 72 MET A O 1
ATOM 553 N N . HIS A 1 73 ? -11.126 4.976 4.294 1.00 87.56 73 HIS A N 1
ATOM 554 C CA . HIS A 1 73 ? -11.379 4.160 3.110 1.00 87.56 73 HIS A CA 1
ATOM 555 C C . HIS A 1 73 ? -10.227 4.206 2.086 1.00 87.56 73 HIS A C 1
ATOM 557 O O . HIS A 1 73 ? -9.847 3.179 1.517 1.00 87.56 73 HIS A O 1
ATOM 563 N N . ALA A 1 74 ? -9.624 5.381 1.868 1.00 87.69 74 ALA A N 1
ATOM 564 C CA . ALA A 1 74 ? -8.470 5.524 0.977 1.00 87.69 74 ALA A CA 1
ATOM 565 C C . ALA A 1 74 ? -7.236 4.764 1.500 1.00 87.69 74 ALA A C 1
ATOM 567 O O . ALA A 1 74 ? -6.581 4.047 0.739 1.00 87.69 74 ALA A O 1
ATOM 568 N N . THR A 1 75 ? -6.970 4.866 2.803 1.00 87.81 75 THR A N 1
ATOM 569 C CA . THR A 1 75 ? -5.867 4.185 3.491 1.00 87.81 75 THR A CA 1
ATOM 570 C C . THR A 1 75 ? -6.023 2.669 3.424 1.00 87.81 75 THR A C 1
ATOM 572 O O . THR A 1 75 ? -5.079 1.974 3.052 1.00 87.81 75 THR A O 1
ATOM 575 N N . PHE A 1 76 ? -7.228 2.143 3.677 1.00 89.81 76 PHE A N 1
ATOM 576 C CA . PHE A 1 76 ? -7.510 0.712 3.540 1.00 89.81 76 PHE A CA 1
ATOM 577 C C . PHE A 1 76 ? -7.271 0.217 2.114 1.00 89.81 76 PHE A C 1
ATOM 579 O O . PHE A 1 76 ? -6.636 -0.817 1.916 1.00 89.81 76 PHE A O 1
ATOM 586 N N . LYS A 1 77 ? -7.707 0.974 1.101 1.00 88.88 77 LYS A N 1
ATOM 587 C CA . LYS A 1 77 ? -7.506 0.597 -0.303 1.00 88.88 77 LYS A CA 1
ATOM 588 C C . LYS A 1 77 ? -6.025 0.526 -0.697 1.00 88.88 77 LYS A C 1
ATOM 590 O O . LYS A 1 77 ? -5.667 -0.343 -1.492 1.00 88.88 77 LYS A O 1
ATOM 595 N N . SER A 1 78 ? -5.176 1.416 -0.172 1.00 86.81 78 SER A N 1
ATOM 596 C CA . SER A 1 78 ? -3.719 1.321 -0.370 1.00 86.81 78 SER A CA 1
ATOM 597 C C . SER A 1 78 ? -3.134 0.130 0.402 1.00 86.81 78 SER A C 1
ATOM 599 O O . SER A 1 78 ? -2.422 -0.685 -0.186 1.00 86.81 78 SER A O 1
ATOM 601 N N . ALA A 1 79 ? -3.525 -0.063 1.667 1.00 87.56 79 ALA A N 1
ATOM 602 C CA . ALA A 1 79 ? -3.041 -1.163 2.504 1.00 87.56 79 ALA A CA 1
ATOM 603 C C . ALA A 1 79 ? -3.360 -2.555 1.924 1.00 87.56 79 ALA A C 1
ATOM 605 O O . ALA A 1 79 ? -2.497 -3.430 1.912 1.00 87.56 79 ALA A O 1
ATOM 606 N N . ILE A 1 80 ? -4.549 -2.747 1.339 1.00 88.81 80 ILE A N 1
ATOM 607 C CA . ILE A 1 80 ? -4.940 -4.003 0.668 1.00 88.81 80 ILE A CA 1
ATOM 608 C C . ILE A 1 80 ? -4.019 -4.337 -0.519 1.00 88.81 80 ILE A C 1
ATOM 610 O O . ILE A 1 80 ? -3.799 -5.502 -0.837 1.00 88.81 80 ILE A O 1
ATOM 614 N N . ARG A 1 81 ? -3.433 -3.339 -1.189 1.00 86.94 81 ARG A N 1
ATOM 615 C CA . ARG A 1 81 ? -2.476 -3.585 -2.285 1.00 86.94 81 ARG A CA 1
ATOM 616 C C . ARG A 1 81 ? -1.086 -3.967 -1.779 1.00 86.94 81 ARG A C 1
ATOM 618 O O . ARG A 1 81 ? -0.273 -4.451 -2.560 1.00 86.94 81 ARG A O 1
ATOM 625 N N . ARG A 1 82 ? -0.820 -3.737 -0.492 1.00 83.62 82 ARG A N 1
ATOM 626 C CA . ARG A 1 82 ? 0.497 -3.822 0.143 1.00 83.62 82 ARG A CA 1
ATOM 627 C C . ARG A 1 82 ? 0.527 -4.802 1.322 1.00 83.62 82 ARG A C 1
ATOM 629 O O . ARG A 1 82 ? 1.467 -4.754 2.099 1.00 83.62 82 ARG A O 1
ATOM 636 N N . VAL A 1 83 ? -0.443 -5.717 1.445 1.00 85.31 83 VAL A N 1
ATOM 637 C CA . VAL A 1 83 ? -0.587 -6.602 2.625 1.00 85.31 83 VAL A CA 1
ATOM 638 C C . VAL A 1 83 ? 0.700 -7.342 2.991 1.00 85.31 83 VAL A C 1
ATOM 640 O O . VAL A 1 83 ? 0.992 -7.502 4.162 1.00 85.31 83 VAL A O 1
ATOM 643 N N . TYR A 1 84 ? 1.505 -7.749 2.009 1.00 85.31 84 TYR A N 1
ATOM 644 C CA . TYR A 1 84 ? 2.775 -8.446 2.254 1.00 85.31 84 TYR A CA 1
ATOM 645 C C . TYR A 1 84 ? 4.018 -7.567 2.046 1.00 85.31 84 TYR A C 1
ATOM 647 O O . TYR A 1 84 ? 5.144 -8.019 2.263 1.00 85.31 84 TYR A O 1
ATOM 655 N N . GLY A 1 85 ? 3.829 -6.314 1.628 1.00 76.62 85 GLY A N 1
ATOM 656 C CA . GLY A 1 85 ? 4.883 -5.312 1.583 1.00 76.62 85 GLY A CA 1
ATOM 657 C C . GLY A 1 85 ? 5.083 -4.789 2.996 1.00 76.62 85 GLY A C 1
ATOM 658 O O . GLY A 1 85 ? 4.270 -4.020 3.496 1.00 76.62 85 GLY A O 1
ATOM 659 N N . ARG A 1 86 ? 6.153 -5.207 3.675 1.00 72.25 86 ARG A N 1
ATOM 660 C CA . ARG A 1 86 ? 6.484 -4.777 5.050 1.00 72.25 86 ARG A CA 1
ATOM 661 C C . ARG A 1 86 ? 6.942 -3.312 5.142 1.00 72.25 86 ARG A C 1
ATOM 663 O O . ARG A 1 86 ? 7.667 -2.944 6.061 1.00 72.25 86 ARG A O 1
ATOM 670 N N . ASP A 1 87 ? 6.490 -2.489 4.209 1.00 66.69 87 ASP A N 1
ATOM 671 C CA . ASP A 1 87 ? 6.865 -1.092 4.027 1.00 66.69 87 ASP A CA 1
ATOM 672 C C . ASP A 1 87 ? 6.069 -0.161 4.971 1.00 66.69 87 ASP A C 1
ATOM 674 O O . ASP A 1 87 ? 6.310 1.042 5.022 1.00 66.69 87 ASP A O 1
ATOM 678 N N . GLY A 1 88 ? 5.135 -0.712 5.761 1.00 63.22 88 GLY A N 1
ATOM 679 C CA . GLY A 1 88 ? 4.265 0.039 6.670 1.00 63.22 88 GLY A CA 1
ATOM 680 C C . GLY A 1 88 ? 3.221 0.895 5.941 1.00 63.22 88 GLY A C 1
ATOM 681 O O . GLY A 1 88 ? 3.069 0.828 4.723 1.00 63.22 88 GLY A O 1
ATOM 682 N N . LEU A 1 89 ? 2.495 1.733 6.692 1.00 62.62 89 LEU A N 1
ATOM 683 C CA . LEU A 1 89 ? 1.574 2.751 6.142 1.00 62.62 89 LEU A CA 1
ATOM 684 C C . LEU A 1 89 ? 2.297 4.007 5.653 1.00 62.62 89 LEU A C 1
ATOM 686 O O . LEU A 1 89 ? 1.715 5.091 5.613 1.00 62.62 89 LEU A O 1
ATOM 690 N N . GLN A 1 90 ? 3.579 3.882 5.325 1.00 58.94 90 GLN A N 1
ATOM 691 C CA . GLN A 1 90 ? 4.330 5.010 4.820 1.00 58.94 90 GLN A CA 1
ATOM 692 C C . GLN A 1 90 ? 3.651 5.546 3.553 1.00 58.94 90 GLN A C 1
ATOM 694 O O . GLN A 1 90 ? 3.245 4.750 2.691 1.00 58.94 90 GLN A O 1
ATOM 699 N N . PRO A 1 91 ? 3.495 6.878 3.442 1.00 56.00 91 PRO A N 1
ATOM 700 C CA . PRO A 1 91 ? 2.902 7.483 2.266 1.00 56.00 91 PRO A CA 1
ATOM 701 C C . PRO A 1 91 ? 3.639 6.997 1.013 1.00 56.00 91 PRO A C 1
ATOM 703 O O . PRO A 1 91 ? 4.839 6.698 1.037 1.00 56.00 91 PRO A O 1
ATOM 706 N N . GLU A 1 92 ? 2.899 6.885 -0.093 1.00 53.09 92 GLU A N 1
ATOM 707 C CA . GLU A 1 92 ? 3.411 6.424 -1.394 1.00 53.09 92 GLU A CA 1
ATOM 708 C C . GLU A 1 92 ? 4.706 7.163 -1.804 1.00 53.09 92 GLU A C 1
ATOM 710 O O . GLU A 1 92 ? 5.523 6.607 -2.530 1.00 53.09 92 GLU A O 1
ATOM 715 N N . GLU A 1 93 ? 4.934 8.376 -1.286 1.00 49.94 93 GLU A N 1
ATOM 716 C CA . GLU A 1 93 ? 6.115 9.205 -1.545 1.00 49.94 93 GLU A CA 1
ATOM 717 C C . GLU A 1 93 ? 7.414 8.690 -0.896 1.00 49.94 93 GLU A C 1
ATOM 719 O O . GLU A 1 93 ? 8.449 8.685 -1.559 1.00 49.94 93 GLU A O 1
ATOM 724 N N . GLU A 1 94 ? 7.392 8.202 0.351 1.00 46.59 94 GLU A N 1
ATOM 725 C CA . GLU A 1 94 ? 8.603 7.661 1.007 1.00 46.59 94 GLU A CA 1
ATOM 726 C C . GLU A 1 94 ? 8.890 6.219 0.572 1.00 46.59 94 GLU A C 1
ATOM 728 O O . GLU A 1 94 ? 10.042 5.807 0.418 1.00 46.59 94 GLU A O 1
ATOM 733 N N . THR A 1 95 ? 7.836 5.461 0.274 1.00 45.75 95 THR A N 1
ATOM 734 C CA . THR A 1 95 ? 7.964 4.080 -0.215 1.00 45.75 95 THR A CA 1
ATOM 735 C C . THR A 1 95 ? 8.330 3.993 -1.688 1.00 45.75 95 THR A C 1
ATOM 737 O O . THR A 1 95 ? 8.799 2.943 -2.117 1.00 45.75 95 THR A O 1
ATOM 740 N N . ALA A 1 96 ? 8.234 5.076 -2.465 1.00 44.53 96 ALA A N 1
ATOM 741 C CA . ALA A 1 96 ? 8.730 5.099 -3.841 1.00 44.53 96 ALA A CA 1
ATOM 742 C C . ALA A 1 96 ? 10.246 4.817 -3.938 1.00 44.53 96 ALA A C 1
ATOM 744 O O . ALA A 1 96 ? 10.715 4.334 -4.971 1.00 44.53 96 ALA A O 1
ATOM 745 N N . ALA A 1 97 ? 11.002 5.051 -2.857 1.00 43.69 97 ALA A N 1
ATOM 746 C CA . ALA A 1 97 ? 12.426 4.729 -2.781 1.00 43.69 97 ALA A CA 1
ATOM 747 C C . ALA A 1 97 ? 12.713 3.225 -2.582 1.00 43.69 97 ALA A C 1
ATOM 749 O O . AL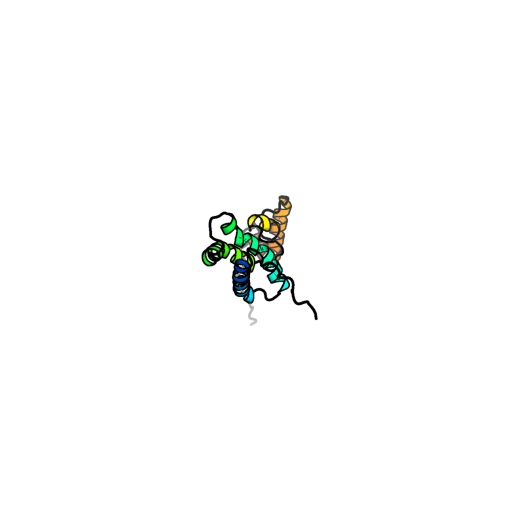A A 1 97 ? 13.771 2.751 -2.994 1.00 43.69 97 ALA A O 1
ATOM 750 N N . VAL A 1 98 ? 11.792 2.467 -1.971 1.00 48.19 98 VAL A N 1
ATOM 751 C CA . VAL A 1 98 ? 12.001 1.049 -1.597 1.00 48.19 98 VAL A CA 1
ATOM 752 C C . VAL A 1 98 ? 11.139 0.098 -2.436 1.00 48.19 98 VAL A C 1
ATOM 754 O O . VAL A 1 98 ? 11.593 -0.969 -2.846 1.00 48.19 98 VAL A O 1
ATOM 757 N N . SER A 1 99 ? 9.926 0.513 -2.789 1.00 45.88 99 SER A N 1
ATOM 758 C CA . SER A 1 99 ? 8.931 -0.274 -3.515 1.00 45.88 99 SER A CA 1
ATOM 759 C C . SER A 1 99 ? 8.978 0.024 -5.017 1.00 45.88 99 SER A C 1
ATOM 761 O O . SER A 1 99 ? 8.030 0.550 -5.585 1.00 45.88 99 SER A O 1
ATOM 763 N N . GLY A 1 100 ? 10.112 -0.278 -5.667 1.00 49.84 100 GLY A N 1
ATOM 764 C CA . GLY A 1 100 ? 10.234 -0.521 -7.121 1.00 49.84 100 GLY A CA 1
ATOM 765 C C . GLY A 1 100 ? 9.731 0.552 -8.102 1.00 49.84 100 GLY A C 1
ATOM 766 O O . GLY A 1 100 ? 9.796 0.347 -9.314 1.00 49.84 100 GLY A O 1
ATOM 767 N N . SER A 1 101 ? 9.245 1.691 -7.623 1.00 49.00 101 SER A N 1
ATOM 768 C CA . SER A 1 101 ? 8.566 2.703 -8.415 1.00 49.00 101 SER A CA 1
ATOM 769 C C . SER A 1 101 ? 9.499 3.878 -8.630 1.00 49.00 101 SER A C 1
ATOM 771 O O . SER A 1 101 ? 9.236 4.970 -8.152 1.00 49.00 101 SER A O 1
ATOM 773 N N . GLY A 1 102 ? 10.599 3.625 -9.347 1.00 48.97 102 GLY A N 1
ATOM 774 C CA . GLY A 1 102 ? 11.278 4.589 -10.222 1.00 48.97 102 GLY A CA 1
ATOM 775 C C . GLY A 1 102 ? 11.569 6.000 -9.696 1.00 48.97 102 GLY A C 1
ATOM 776 O O . GLY A 1 102 ? 11.801 6.886 -10.517 1.00 48.97 102 GLY A O 1
ATOM 777 N N . ALA A 1 103 ? 11.574 6.243 -8.385 1.00 51.69 103 ALA A N 1
ATOM 778 C CA . ALA A 1 103 ? 11.856 7.550 -7.815 1.00 51.69 103 ALA A CA 1
ATOM 779 C C . ALA A 1 103 ? 13.371 7.751 -7.790 1.00 51.69 103 ALA A C 1
ATOM 781 O O . ALA A 1 103 ? 14.058 7.531 -6.798 1.00 51.69 103 ALA A O 1
ATOM 782 N N . SER A 1 104 ? 13.886 8.112 -8.967 1.00 60.25 104 SER A N 1
ATOM 783 C CA . SER A 1 104 ? 15.217 8.665 -9.203 1.00 60.25 104 SER A CA 1
ATOM 784 C C . SER A 1 104 ? 16.358 7.889 -8.546 1.00 60.25 104 SER A C 1
ATOM 786 O O . SER A 1 104 ? 17.041 8.397 -7.657 1.00 60.25 104 SER A O 1
ATOM 788 N N . LEU A 1 105 ? 16.638 6.682 -9.047 1.00 72.06 105 LEU A N 1
ATOM 789 C CA . LEU A 1 105 ? 17.978 6.124 -8.879 1.00 72.06 105 LEU A CA 1
ATOM 790 C C . LEU A 1 105 ? 18.969 7.141 -9.461 1.00 72.06 105 LEU A C 1
ATOM 792 O O . LEU A 1 105 ? 18.989 7.373 -10.672 1.00 72.06 105 LEU A O 1
ATOM 796 N N . GLN A 1 106 ? 19.755 7.788 -8.598 1.00 79.75 106 GLN A N 1
ATOM 797 C CA . GLN A 1 106 ? 20.812 8.701 -9.022 1.00 79.75 106 GLN A CA 1
ATOM 798 C C . GLN A 1 106 ? 21.936 7.880 -9.654 1.00 79.75 106 GLN A C 1
ATOM 800 O O . GLN A 1 106 ? 22.880 7.438 -9.005 1.00 79.75 106 GLN A O 1
ATOM 805 N N . LEU A 1 107 ? 21.779 7.621 -10.946 1.00 83.56 107 LEU A N 1
ATOM 806 C CA . LEU A 1 107 ? 22.724 6.878 -11.761 1.00 83.56 107 LEU A CA 1
ATOM 807 C C . LEU A 1 107 ? 23.659 7.862 -12.470 1.00 83.56 107 LEU A C 1
ATOM 809 O O . LEU A 1 107 ? 23.180 8.876 -12.993 1.00 83.56 107 LEU A O 1
ATOM 813 N N . PRO A 1 108 ? 24.963 7.550 -12.576 1.00 93.44 108 PRO A N 1
ATOM 814 C CA . PRO A 1 108 ? 25.846 8.230 -13.514 1.00 93.44 108 PRO A CA 1
ATOM 815 C C . PRO A 1 108 ? 25.241 8.235 -14.923 1.00 93.44 108 PRO A C 1
ATOM 817 O O . PRO A 1 108 ? 24.584 7.271 -15.320 1.00 93.44 108 PRO A O 1
ATOM 820 N N . VAL A 1 109 ? 25.492 9.288 -15.704 1.00 93.12 109 VAL A N 1
ATOM 821 C CA . VAL A 1 109 ? 24.864 9.478 -17.028 1.00 93.12 109 VAL A CA 1
ATOM 822 C C . VAL A 1 109 ? 25.051 8.251 -17.931 1.00 93.12 109 VAL A C 1
ATOM 824 O O . VAL A 1 109 ? 24.107 7.790 -18.563 1.00 93.12 109 VAL A O 1
ATOM 827 N N . GLN A 1 110 ? 26.242 7.651 -17.950 1.00 95.75 110 GLN A N 1
ATOM 828 C CA . GLN A 1 110 ? 26.529 6.458 -18.754 1.00 95.75 110 GLN A CA 1
ATOM 829 C C . GLN A 1 110 ? 25.756 5.226 -18.267 1.00 95.75 110 GLN A C 1
ATOM 831 O O . GLN A 1 110 ? 25.328 4.409 -19.079 1.00 95.75 110 GLN A O 1
ATOM 836 N N . ALA A 1 111 ? 25.541 5.103 -16.956 1.00 94.12 111 ALA A N 1
ATOM 837 C CA . ALA A 1 111 ? 24.769 4.008 -16.382 1.00 94.12 111 ALA A CA 1
ATOM 838 C C . ALA A 1 111 ? 23.282 4.109 -16.757 1.00 94.12 111 ALA A C 1
ATOM 840 O O . ALA A 1 111 ? 22.659 3.083 -17.018 1.00 94.12 111 ALA A O 1
ATOM 841 N N . GLN A 1 112 ? 22.732 5.325 -16.872 1.00 92.69 112 GLN A N 1
ATOM 842 C CA . GLN A 1 112 ? 21.367 5.540 -17.372 1.00 92.69 112 GLN A CA 1
ATOM 843 C C . GLN A 1 112 ? 21.219 5.026 -18.812 1.00 92.69 112 GLN A C 1
ATOM 845 O O . GLN A 1 112 ? 20.300 4.263 -19.111 1.00 92.69 112 GLN A O 1
ATOM 850 N N . TRP A 1 113 ? 22.165 5.375 -19.693 1.00 95.31 113 TRP A N 1
ATOM 851 C CA . TRP A 1 113 ? 22.159 4.911 -21.084 1.00 95.31 113 TRP A CA 1
ATOM 852 C C . TRP A 1 113 ? 22.370 3.403 -21.208 1.00 95.31 113 TRP A C 1
ATOM 854 O O . TRP A 1 113 ? 21.683 2.762 -21.999 1.00 95.31 113 TRP A O 1
ATOM 864 N N . LEU A 1 114 ? 23.274 2.816 -20.417 1.00 95.56 114 LEU A N 1
ATOM 865 C CA . LEU A 1 114 ? 23.494 1.367 -20.416 1.00 95.56 114 LEU A CA 1
ATOM 866 C C . LEU A 1 114 ? 22.269 0.594 -19.920 1.00 95.56 114 LEU A C 1
ATOM 868 O O . LEU A 1 114 ? 21.948 -0.449 -20.485 1.00 95.56 114 LEU A O 1
ATOM 872 N N . LEU A 1 115 ? 21.567 1.104 -18.906 1.00 93.81 115 LEU A N 1
ATOM 873 C CA . LEU A 1 115 ? 20.336 0.494 -18.405 1.00 93.81 115 LEU A CA 1
ATOM 874 C C . LEU A 1 115 ? 19.213 0.544 -19.451 1.00 93.81 115 LEU A C 1
ATOM 876 O O . LEU A 1 115 ? 18.506 -0.440 -19.656 1.00 93.81 115 LEU A O 1
ATOM 880 N N . LEU A 1 116 ? 19.073 1.669 -20.158 1.00 93.81 116 LEU A N 1
ATOM 881 C CA . LEU A 1 116 ? 18.125 1.785 -21.268 1.00 93.81 116 LEU A CA 1
ATOM 882 C C . LEU A 1 116 ? 18.497 0.850 -22.427 1.00 93.81 116 LEU A C 1
ATOM 884 O O . LEU A 1 116 ? 17.629 0.166 -22.967 1.00 93.81 116 LEU A O 1
ATOM 888 N N . ALA A 1 117 ? 19.780 0.776 -22.789 1.00 95.56 117 ALA A N 1
ATOM 889 C CA . ALA A 1 117 ? 20.258 -0.095 -23.858 1.00 95.56 117 ALA A CA 1
ATOM 890 C C . ALA A 1 117 ? 20.049 -1.582 -23.532 1.00 95.56 117 ALA A C 1
ATOM 892 O O . ALA A 1 117 ? 19.591 -2.333 -24.392 1.00 95.56 117 ALA A O 1
ATOM 893 N N . SER A 1 118 ? 20.324 -2.011 -22.296 1.00 96.19 118 SER A N 1
ATOM 894 C CA . SER A 1 118 ? 20.109 -3.399 -2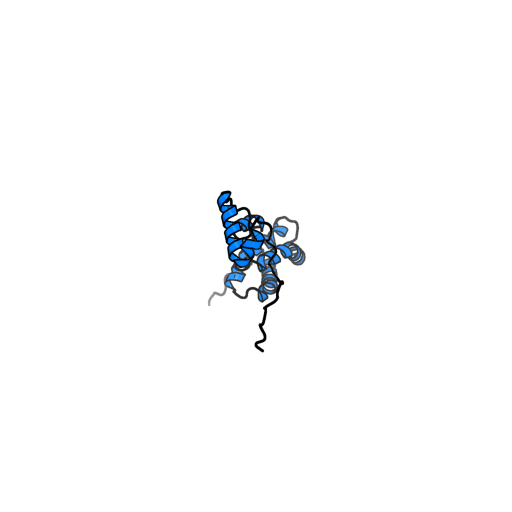1.869 1.00 96.19 118 SER A CA 1
ATOM 895 C C . SER A 1 118 ? 18.624 -3.766 -21.839 1.00 96.19 118 SER A C 1
ATOM 897 O O . SER A 1 118 ? 18.252 -4.859 -22.267 1.00 96.19 118 SER A O 1
ATOM 899 N N . TYR A 1 119 ? 17.760 -2.836 -21.422 1.00 95.56 119 TYR A N 1
ATOM 900 C CA . TYR A 1 119 ? 16.313 -3.016 -21.478 1.00 95.56 119 TYR A CA 1
ATOM 901 C C . TYR A 1 119 ? 15.809 -3.174 -22.919 1.00 95.56 119 TYR A C 1
ATOM 903 O O . TYR A 1 119 ? 15.040 -4.095 -23.209 1.00 95.56 119 TYR A O 1
ATOM 911 N N . LEU A 1 120 ? 16.273 -2.318 -23.837 1.00 95.50 120 LEU A N 1
ATOM 912 C CA . LEU A 1 120 ? 15.939 -2.420 -25.259 1.00 95.50 120 LEU A CA 1
ATOM 913 C C . LEU A 1 120 ? 16.435 -3.744 -25.851 1.00 95.50 120 LEU A C 1
ATOM 915 O O . LEU A 1 120 ? 15.652 -4.437 -26.494 1.00 95.50 120 LEU A O 1
ATOM 919 N N . ALA A 1 121 ? 17.675 -4.142 -25.565 1.00 95.44 121 ALA A N 1
ATOM 920 C CA . ALA A 1 121 ? 18.239 -5.411 -26.025 1.00 95.44 121 ALA A CA 1
ATOM 921 C C . ALA A 1 121 ? 17.492 -6.640 -25.473 1.00 95.44 121 ALA A C 1
ATOM 923 O O . ALA A 1 121 ? 17.388 -7.657 -26.151 1.00 95.44 121 ALA A O 1
ATOM 924 N N . SER A 1 122 ? 16.949 -6.557 -24.254 1.00 97.50 122 SER A N 1
ATOM 925 C CA . SER A 1 122 ? 16.184 -7.649 -23.644 1.00 97.50 122 SER A CA 1
ATOM 926 C C . SER A 1 122 ? 14.778 -7.796 -24.232 1.00 97.50 122 SER A C 1
ATOM 928 O O . SER A 1 122 ? 14.279 -8.916 -24.345 1.00 97.50 122 SER A O 1
ATOM 930 N N . ARG A 1 123 ? 14.119 -6.685 -24.586 1.00 96.19 123 ARG A N 1
ATOM 931 C CA . ARG A 1 123 ? 12.732 -6.699 -25.079 1.00 96.19 123 ARG A CA 1
ATOM 932 C C . ARG A 1 123 ? 12.613 -6.780 -26.595 1.00 96.19 123 ARG A C 1
ATOM 934 O O . ARG A 1 123 ? 11.573 -7.217 -27.089 1.00 96.19 123 ARG A O 1
ATOM 941 N N . LEU A 1 124 ? 13.627 -6.336 -27.331 1.00 94.50 124 LEU A N 1
ATOM 942 C CA . LEU A 1 124 ? 13.595 -6.299 -28.787 1.00 94.50 124 LEU A CA 1
ATOM 943 C C . LEU A 1 124 ? 14.289 -7.530 -29.387 1.00 94.50 124 LEU A C 1
ATOM 945 O O . LEU A 1 124 ? 15.344 -7.946 -28.916 1.00 94.50 124 LEU A O 1
ATOM 949 N N . PRO A 1 125 ? 13.729 -8.126 -30.454 1.00 94.12 125 PRO A N 1
ATOM 950 C CA . PRO A 1 125 ? 14.422 -9.174 -31.187 1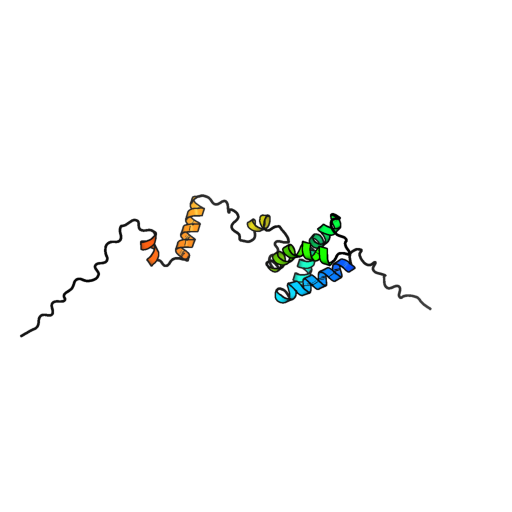.00 94.12 125 PRO A CA 1
ATOM 951 C C . PRO A 1 125 ? 15.593 -8.576 -31.977 1.00 94.12 125 PRO A C 1
ATOM 953 O O . PRO A 1 125 ? 15.432 -7.542 -32.620 1.00 94.12 125 PRO A O 1
ATOM 956 N N . ALA A 1 126 ? 16.716 -9.294 -32.072 1.00 92.50 126 ALA A N 1
ATOM 957 C CA . ALA A 1 126 ? 17.944 -8.825 -32.740 1.00 92.50 126 ALA A CA 1
ATOM 958 C C . ALA A 1 126 ? 17.761 -8.347 -34.202 1.00 92.50 126 ALA A C 1
ATOM 960 O O . ALA A 1 126 ? 18.557 -7.582 -34.737 1.00 92.50 126 ALA A O 1
ATOM 961 N N . ARG A 1 127 ? 16.696 -8.783 -34.892 1.00 90.12 127 ARG A N 1
ATOM 962 C CA . ARG A 1 127 ? 16.377 -8.327 -36.261 1.00 90.12 127 ARG A CA 1
ATOM 963 C C . ARG A 1 127 ? 15.861 -6.885 -36.307 1.00 90.12 127 ARG A C 1
ATOM 965 O O . ARG A 1 127 ? 15.956 -6.249 -37.356 1.00 90.12 127 ARG A O 1
ATOM 972 N N . ALA A 1 128 ? 15.287 -6.398 -35.208 1.00 89.94 128 ALA A N 1
ATOM 973 C CA . ALA A 1 128 ? 14.772 -5.040 -35.094 1.00 89.94 128 ALA A CA 1
ATOM 974 C C . ALA A 1 128 ? 15.902 -4.008 -34.958 1.00 89.94 128 ALA A C 1
ATOM 976 O O . ALA A 1 128 ? 15.715 -2.862 -35.366 1.00 89.94 128 ALA A O 1
ATOM 977 N N . ASP A 1 129 ? 17.083 -4.415 -34.485 1.00 92.06 129 ASP A N 1
ATOM 978 C CA . ASP A 1 129 ? 18.212 -3.512 -34.234 1.00 92.06 129 ASP A CA 1
ATOM 979 C C . ASP A 1 129 ? 18.616 -2.735 -35.485 1.00 92.06 129 ASP A C 1
ATOM 981 O O . ASP A 1 129 ? 18.759 -1.515 -35.453 1.00 92.06 129 ASP A O 1
ATOM 985 N N . VAL A 1 130 ? 18.712 -3.420 -36.629 1.00 89.19 130 VAL A N 1
ATOM 986 C CA . VAL A 1 130 ? 19.059 -2.773 -37.902 1.00 89.19 130 VAL A CA 1
ATOM 987 C C . VAL A 1 130 ? 17.993 -1.754 -38.296 1.00 89.19 130 VAL A C 1
ATOM 989 O O . VAL A 1 130 ? 18.315 -0.684 -38.793 1.00 89.19 130 VAL A O 1
ATOM 992 N N . THR A 1 131 ? 16.714 -2.045 -38.074 1.00 88.62 131 THR A N 1
ATOM 993 C CA . THR A 1 131 ? 15.643 -1.107 -38.439 1.00 88.62 131 THR A CA 1
ATOM 994 C C . THR A 1 131 ? 15.531 0.091 -37.505 1.00 88.62 131 THR A C 1
ATOM 996 O O . THR A 1 131 ? 15.094 1.143 -37.957 1.00 88.62 131 THR A O 1
ATOM 999 N N . LEU A 1 132 ? 15.900 -0.070 -36.233 1.00 89.50 132 LEU A N 1
ATOM 1000 C CA . LEU A 1 132 ? 15.723 0.945 -35.195 1.00 89.50 132 LEU A CA 1
ATOM 1001 C C . LEU A 1 132 ? 16.963 1.825 -35.018 1.00 89.50 132 LEU A C 1
ATOM 1003 O O . LEU A 1 132 ? 16.825 3.026 -34.817 1.00 89.50 132 LEU A O 1
ATOM 1007 N N . PHE A 1 133 ? 18.160 1.240 -35.109 1.00 91.81 133 PHE A N 1
ATOM 1008 C CA . PHE A 1 133 ? 19.415 1.923 -34.787 1.00 91.81 133 PHE A CA 1
ATOM 1009 C C . PHE A 1 133 ? 20.298 2.210 -36.005 1.00 91.81 133 PHE A C 1
ATOM 1011 O O . PHE A 1 133 ? 21.287 2.932 -35.874 1.00 91.81 133 PHE A O 1
ATOM 1018 N N . SER A 1 134 ? 19.986 1.680 -37.196 1.00 90.19 134 SER A N 1
ATOM 1019 C CA . SER A 1 134 ? 20.754 2.057 -38.386 1.00 90.19 134 SER A CA 1
ATOM 1020 C C . SER A 1 134 ? 20.291 3.409 -38.935 1.00 90.19 134 SER A C 1
ATOM 1022 O O . SER A 1 134 ? 19.129 3.612 -39.271 1.00 90.19 134 SER A O 1
ATOM 1024 N N . HIS A 1 135 ? 21.240 4.332 -39.076 1.00 81.38 135 HIS A N 1
ATOM 1025 C CA . HIS A 1 135 ? 21.048 5.603 -39.783 1.00 81.38 135 HIS A CA 1
ATOM 1026 C C . HIS A 1 135 ? 21.148 5.465 -41.309 1.00 81.38 135 HIS A C 1
ATOM 1028 O O . HIS A 1 135 ? 20.997 6.443 -42.043 1.00 81.38 135 HIS A O 1
ATOM 1034 N N . ALA A 1 136 ? 21.440 4.261 -41.804 1.00 78.50 136 ALA A N 1
ATOM 1035 C CA . ALA A 1 136 ? 21.623 4.027 -43.222 1.00 78.50 136 ALA A CA 1
ATOM 1036 C C . ALA A 1 136 ? 20.266 4.049 -43.946 1.00 78.50 136 ALA A C 1
ATOM 1038 O O . ALA A 1 136 ? 19.321 3.389 -43.500 1.00 78.50 136 ALA A O 1
ATOM 1039 N N . PRO A 1 137 ? 20.151 4.741 -45.096 1.00 67.62 137 PRO A N 1
ATOM 1040 C CA . PRO A 1 137 ? 18.946 4.665 -45.906 1.00 67.62 137 PRO A CA 1
ATOM 1041 C C . PRO A 1 137 ? 18.708 3.202 -46.286 1.00 67.62 137 PRO A C 1
ATOM 1043 O O . PRO A 1 137 ? 19.621 2.516 -46.758 1.00 67.62 137 PRO A O 1
ATOM 1046 N N . ARG A 1 138 ? 17.483 2.708 -46.056 1.00 65.88 138 ARG A N 1
ATOM 1047 C CA . ARG A 1 138 ? 17.114 1.325 -46.386 1.00 65.88 138 ARG A CA 1
ATOM 1048 C C . ARG A 1 138 ? 17.413 1.101 -47.863 1.00 65.88 138 ARG A C 1
ATOM 1050 O O . ARG A 1 138 ? 16.732 1.647 -48.729 1.00 65.88 138 ARG A O 1
ATOM 1057 N N . LYS A 1 139 ? 18.442 0.301 -48.154 1.00 67.31 139 LYS A N 1
ATOM 1058 C CA . LYS A 1 139 ? 18.760 -0.082 -49.529 1.00 67.31 139 LYS A CA 1
ATOM 1059 C C . LYS A 1 139 ? 17.523 -0.807 -50.068 1.00 67.31 139 LYS A C 1
ATOM 1061 O O . LYS A 1 139 ? 17.079 -1.752 -49.407 1.00 67.31 139 LYS A O 1
ATOM 1066 N N . PRO A 1 140 ? 16.928 -0.375 -51.195 1.00 62.00 140 PRO A N 1
ATOM 1067 C CA . PRO A 1 140 ? 15.724 -1.008 -51.703 1.00 62.00 140 PRO A CA 1
ATOM 1068 C C . PRO A 1 140 ? 16.022 -2.491 -51.902 1.00 62.00 140 PRO A C 1
ATOM 1070 O O . PRO A 1 140 ? 16.923 -2.869 -52.654 1.00 62.00 140 PRO A O 1
ATOM 1073 N N . SER A 1 141 ? 15.303 -3.331 -51.156 1.00 63.09 141 SER A N 1
ATOM 1074 C CA . SER A 1 141 ? 15.346 -4.775 -51.332 1.00 63.09 141 SER A CA 1
ATOM 1075 C C . SER A 1 141 ? 15.025 -5.042 -52.796 1.00 63.09 141 SER A C 1
ATOM 1077 O O . SER A 1 141 ? 13.911 -4.755 -53.233 1.00 63.09 141 SER A O 1
ATOM 1079 N N . ARG A 1 142 ? 15.986 -5.582 -53.554 1.00 64.31 142 ARG A N 1
ATOM 1080 C CA . ARG A 1 142 ? 15.766 -6.084 -54.915 1.00 64.31 142 ARG A CA 1
ATOM 1081 C C . ARG A 1 142 ? 14.765 -7.237 -54.844 1.00 64.31 142 ARG A C 1
ATOM 1083 O O . ARG A 1 142 ? 15.147 -8.400 -54.773 1.00 64.31 142 ARG A O 1
ATOM 1090 N N . LYS A 1 143 ? 13.476 -6.912 -54.818 1.00 57.00 143 LYS A N 1
ATOM 1091 C CA . LYS A 1 143 ? 12.386 -7.876 -54.878 1.00 57.00 143 LYS A CA 1
ATOM 1092 C C . LYS A 1 143 ? 11.734 -7.732 -56.244 1.00 57.00 143 LYS A C 1
ATOM 1094 O O . LYS A 1 143 ? 11.017 -6.775 -56.492 1.00 57.00 143 LYS A O 1
ATOM 1099 N N . GLY A 1 144 ? 12.047 -8.690 -57.113 1.00 60.81 144 GLY A N 1
ATOM 1100 C CA . GLY A 1 144 ? 11.391 -8.875 -58.403 1.00 60.81 144 GLY A CA 1
ATOM 1101 C C . GLY A 1 144 ? 12.068 -8.171 -59.576 1.00 60.81 144 GLY A C 1
ATOM 1102 O O . GLY A 1 144 ? 11.671 -7.084 -59.964 1.00 60.81 144 GLY A O 1
ATOM 1103 N N . SER A 1 145 ? 13.031 -8.837 -60.209 1.00 49.03 145 SER A N 1
ATOM 1104 C CA . SER A 1 145 ? 13.146 -8.758 -61.668 1.00 49.03 145 SER A CA 1
ATOM 1105 C C . SER A 1 145 ? 13.765 -10.059 -62.174 1.00 49.03 145 SER A C 1
ATOM 1107 O O . SER A 1 145 ? 14.961 -10.300 -62.022 1.00 49.03 145 SER A O 1
ATOM 1109 N N . GLY A 1 146 ? 12.900 -10.961 -62.645 1.00 62.53 146 GLY A N 1
ATOM 1110 C CA . GLY A 1 146 ? 13.288 -12.127 -63.444 1.00 62.53 146 GLY A CA 1
ATOM 1111 C C . GLY A 1 146 ? 13.703 -11.712 -64.871 1.00 62.53 146 GLY A C 1
ATOM 1112 O O . GLY A 1 146 ? 13.781 -10.516 -65.137 1.00 62.53 146 GLY A O 1
ATOM 1113 N N . PRO A 1 147 ? 13.948 -12.649 -65.813 1.00 49.94 147 PRO A N 1
ATOM 1114 C CA . PRO A 1 147 ? 13.452 -14.023 -65.837 1.00 49.94 147 PRO A CA 1
ATOM 1115 C C . PRO A 1 147 ? 14.558 -15.093 -65.788 1.00 49.94 147 PRO A C 1
ATOM 1117 O O . PRO A 1 147 ? 15.674 -14.912 -66.276 1.00 49.94 147 PRO A O 1
ATOM 1120 N N . ARG A 1 148 ? 14.211 -16.268 -65.248 1.00 60.97 148 ARG A N 1
ATOM 1121 C CA . ARG A 1 148 ? 14.967 -17.507 -65.472 1.00 60.97 148 ARG A CA 1
ATOM 1122 C C . ARG A 1 148 ? 14.823 -17.886 -66.946 1.00 60.97 148 ARG A C 1
ATOM 1124 O O . ARG A 1 148 ? 13.734 -18.241 -67.382 1.00 60.97 148 ARG A O 1
ATOM 1131 N N . LYS A 1 149 ? 15.913 -17.824 -67.711 1.00 56.66 149 LYS A N 1
ATOM 1132 C CA . LYS A 1 149 ? 15.957 -18.373 -69.070 1.00 56.66 149 LYS A CA 1
ATOM 1133 C C . LYS A 1 149 ? 15.988 -19.901 -68.980 1.00 56.66 149 LYS A C 1
ATOM 1135 O O . LYS A 1 149 ? 17.043 -20.479 -68.738 1.00 56.66 149 LYS A O 1
ATOM 1140 N N . THR A 1 150 ? 14.849 -20.556 -69.167 1.00 57.72 150 THR A N 1
ATOM 1141 C CA . THR A 1 150 ? 14.814 -21.977 -69.532 1.00 57.72 150 THR A CA 1
ATOM 1142 C C . THR A 1 150 ? 15.121 -22.075 -71.023 1.00 57.72 150 THR A C 1
ATOM 1144 O O . THR A 1 150 ? 14.325 -21.630 -71.847 1.00 57.72 150 THR A O 1
ATOM 1147 N N . LYS A 1 151 ? 16.293 -22.608 -71.386 1.00 52.03 151 LYS A N 1
ATOM 1148 C CA . LYS A 1 151 ? 16.551 -23.034 -72.766 1.00 52.03 151 LYS A CA 1
ATOM 1149 C C . LYS A 1 151 ? 15.728 -24.298 -73.020 1.00 52.03 151 LYS A C 1
ATOM 1151 O O . LYS A 1 151 ? 15.965 -25.307 -72.363 1.00 52.03 151 LYS A O 1
ATOM 1156 N N . LEU A 1 152 ? 14.768 -24.218 -73.938 1.00 51.59 152 LEU A N 1
ATOM 1157 C CA . LEU A 1 152 ? 14.154 -25.392 -74.552 1.00 51.59 152 LEU A CA 1
ATOM 1158 C C . LEU A 1 152 ? 15.206 -26.013 -75.486 1.00 51.59 152 LEU A C 1
ATOM 1160 O O . LEU A 1 152 ? 15.773 -25.306 -76.320 1.00 51.59 152 LEU A O 1
ATOM 1164 N N . VAL A 1 153 ? 15.508 -27.293 -75.289 1.00 54.06 153 VAL A N 1
ATOM 1165 C CA . VAL A 1 153 ? 16.292 -28.109 -76.224 1.00 54.06 153 VAL A CA 1
ATOM 1166 C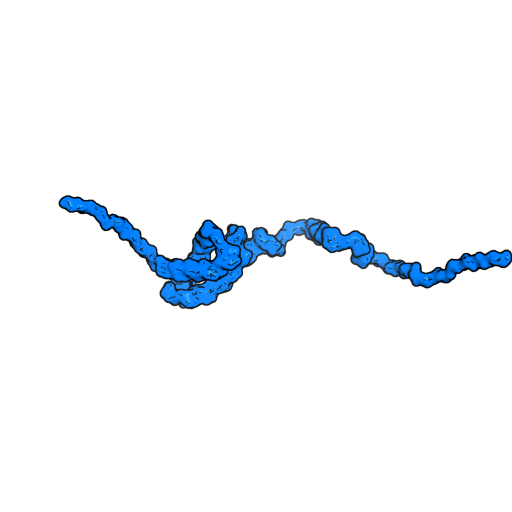 C . VAL A 1 153 ? 15.328 -28.557 -77.323 1.00 54.06 153 VAL A C 1
ATOM 1168 O O . VAL A 1 153 ? 14.239 -29.035 -77.002 1.00 54.06 153 VAL A O 1
ATOM 1171 N N . ALA A 1 154 ? 15.702 -28.303 -78.577 1.00 60.03 154 ALA A N 1
ATOM 1172 C CA . ALA A 1 154 ? 15.014 -28.783 -79.774 1.00 60.03 154 ALA A CA 1
ATOM 1173 C C . ALA A 1 154 ? 15.473 -30.202 -80.124 1.00 60.03 154 ALA A C 1
ATOM 1175 O O . ALA A 1 154 ? 16.650 -30.512 -79.821 1.00 60.03 154 ALA A O 1
#

pLDDT: mean 78.23, std 16.74, range [39.19, 97.5]

Radius of gyration: 32.61 Å; chains: 1; bounding box: 46×45×134 Å

Foldseek 3Di:
DDDDDPPPPPPQDPLNVLLVLVLVVLCVLQVVQDPDPVLSVVLSVQVVVVLCVCCVVVVDPSPPSVVSCVVCVVLSVVCSVCSPPPPGSPPPVVCCVPVVNPPDPPDDPVVVVVVVVVVCVVPDDPVCCCVPPDPDDPDPPPDDDDDDDDDDDD

Organism: NCBI:txid156173